Protein AF-A0A060C8D9-F1 (afdb_monomer_lite)

Foldseek 3Di:
DDDFDKDKDFLDDLVVDDQFKKWWFAAQDDPAPPDPDGAHNPPTAIWGWHASDDPQKTWTFGDPPHHTDIDIGGDDSGTGIIMDGHD

pLDDT: mean 92.16,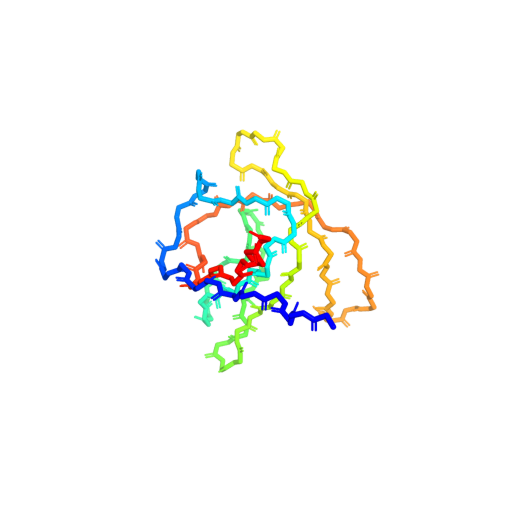 std 9.44, range [49.75, 98.38]

Secondary structure (DSSP, 8-state):
-PPPEEEEEES--GGG--TTPEEEEPTT-BSSTT--PBPBTTTBEEEEEEEEEETTEEEEEE-SSSSSEEEEEE--S-EEEEEEEE-

Structure (mmCIF, N/CA/C/O backbone):
data_AF-A0A060C8D9-F1
#
_entry.id   AF-A0A060C8D9-F1
#
loop_
_atom_site.group_PDB
_atom_site.id
_atom_site.type_symbol
_atom_site.label_atom_id
_atom_site.label_alt_id
_atom_site.label_comp_id
_atom_site.label_asym_id
_atom_site.label_entity_id
_atom_site.label_seq_id
_atom_site.pdbx_PDB_ins_code
_atom_site.Cartn_x
_atom_site.Cartn_y
_atom_site.Cartn_z
_atom_site.occupancy
_atom_site.B_iso_or_equiv
_atom_site.auth_seq_id
_atom_site.auth_comp_id
_atom_site.auth_asym_id
_atom_site.auth_atom_id
_atom_site.pdbx_PDB_model_num
ATOM 1 N N . GLY A 1 1 ? -8.643 5.918 28.092 1.00 49.75 1 GLY A N 1
ATOM 2 C CA . GLY A 1 1 ? -9.258 5.984 26.753 1.00 49.75 1 GLY A CA 1
ATOM 3 C C . GLY A 1 1 ? -9.220 4.604 26.143 1.00 49.75 1 GLY A C 1
ATOM 4 O O . GLY A 1 1 ? -8.214 3.926 26.298 1.00 49.75 1 GLY A O 1
ATOM 5 N N . THR A 1 2 ? -10.307 4.148 25.529 1.00 58.03 2 THR A N 1
ATOM 6 C CA . THR A 1 2 ? -10.326 2.891 24.770 1.00 58.03 2 THR A CA 1
ATOM 7 C C . THR A 1 2 ? -9.378 3.009 23.581 1.00 58.03 2 THR A C 1
ATOM 9 O O . THR A 1 2 ? -9.496 3.949 22.800 1.00 58.03 2 THR A O 1
ATOM 12 N N . LEU A 1 3 ? -8.419 2.087 23.468 1.00 57.50 3 LEU A N 1
ATOM 13 C CA . LEU A 1 3 ? -7.543 1.999 22.298 1.00 57.50 3 LEU A CA 1
ATOM 14 C C . LEU A 1 3 ? -8.399 1.863 21.024 1.00 57.50 3 LEU A C 1
ATOM 16 O O . LEU A 1 3 ? -9.441 1.197 21.081 1.00 57.50 3 LEU A O 1
ATOM 20 N N . PRO A 1 4 ? -7.988 2.464 19.891 1.00 65.56 4 PRO A N 1
ATOM 21 C CA . PRO A 1 4 ? -8.709 2.306 18.635 1.00 65.56 4 PRO A CA 1
ATOM 22 C C . PRO A 1 4 ? -8.819 0.818 18.294 1.00 65.56 4 PRO A C 1
ATOM 24 O O . PRO A 1 4 ? -7.845 0.065 18.394 1.00 65.56 4 PRO A O 1
ATOM 27 N N . LYS A 1 5 ? -10.021 0.382 17.907 1.00 87.44 5 LYS A N 1
ATOM 28 C CA . LYS A 1 5 ? -10.208 -0.960 17.350 1.00 87.44 5 LYS A CA 1
ATOM 29 C C . LYS A 1 5 ? -9.613 -0.944 15.947 1.00 87.44 5 LYS A C 1
ATOM 31 O O . LYS A 1 5 ? -9.737 0.049 15.245 1.00 87.44 5 LYS A O 1
ATOM 36 N N . TRP A 1 6 ? -8.974 -2.024 15.520 1.00 92.69 6 TRP A N 1
ATOM 37 C CA . TRP A 1 6 ? -8.416 -2.129 14.170 1.00 92.69 6 TRP A CA 1
ATOM 38 C C . TRP A 1 6 ? -9.196 -3.161 13.360 1.00 92.69 6 TRP A C 1
ATOM 40 O O . TRP A 1 6 ? -9.606 -4.194 13.891 1.00 92.69 6 TRP A O 1
ATOM 50 N N . LYS A 1 7 ? -9.394 -2.895 12.067 1.00 94.44 7 LYS A N 1
ATOM 51 C CA . LYS A 1 7 ? -10.020 -3.820 11.116 1.00 94.44 7 LYS A CA 1
ATOM 52 C C . LYS A 1 7 ? -9.029 -4.189 10.020 1.00 94.44 7 LYS A C 1
ATOM 54 O O . LYS A 1 7 ? -8.466 -3.308 9.381 1.00 94.44 7 LYS A O 1
ATOM 59 N N . VAL A 1 8 ? -8.884 -5.484 9.750 1.00 96.75 8 VAL A N 1
ATOM 60 C CA . VAL A 1 8 ? -8.098 -5.987 8.615 1.00 96.75 8 VAL A CA 1
ATOM 61 C C . VAL A 1 8 ? -9.020 -6.258 7.426 1.00 96.75 8 VAL A C 1
ATOM 63 O O . VAL A 1 8 ? -10.030 -6.950 7.563 1.00 96.75 8 VAL A O 1
ATOM 66 N N . ILE A 1 9 ? -8.667 -5.734 6.254 1.00 97.75 9 ILE A N 1
ATOM 67 C CA . ILE A 1 9 ? -9.326 -6.002 4.969 1.00 97.75 9 ILE A CA 1
ATOM 68 C C . ILE A 1 9 ? -8.326 -6.772 4.109 1.00 97.75 9 ILE A C 1
ATOM 70 O O . ILE A 1 9 ? -7.290 -6.228 3.738 1.00 97.75 9 ILE A O 1
ATOM 74 N N . LYS A 1 10 ? -8.602 -8.047 3.824 1.00 97.62 10 LYS A N 1
ATOM 75 C CA . LYS A 1 10 ? -7.739 -8.898 2.987 1.00 97.62 10 LYS A CA 1
ATOM 76 C C . LYS A 1 10 ? -8.099 -8.736 1.513 1.00 97.62 10 LYS A C 1
ATOM 78 O O . LYS A 1 10 ? -9.277 -8.602 1.201 1.00 97.62 10 LYS A O 1
ATOM 83 N N . ASN A 1 11 ? -7.100 -8.817 0.632 1.00 96.19 11 ASN A N 1
ATOM 84 C CA . ASN A 1 11 ? -7.254 -8.679 -0.823 1.00 96.19 11 ASN A CA 1
ATOM 85 C C . ASN A 1 11 ? -8.117 -7.462 -1.227 1.00 96.19 11 ASN A C 1
ATOM 87 O O . ASN A 1 11 ? -9.109 -7.624 -1.939 1.00 96.19 11 ASN A O 1
ATOM 91 N N . PRO A 1 12 ? -7.778 -6.258 -0.735 1.00 97.31 12 PRO A N 1
ATOM 92 C CA . PRO A 1 12 ? -8.576 -5.060 -0.958 1.00 97.31 12 PRO A CA 1
ATOM 93 C C . 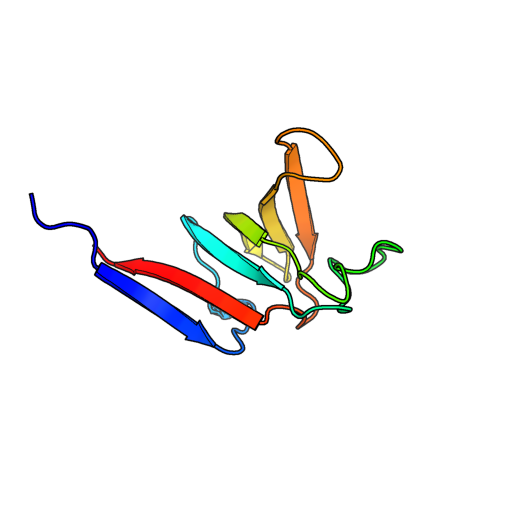PRO A 1 12 ? -8.553 -4.651 -2.435 1.00 97.31 12 PRO A C 1
ATOM 95 O O . PRO A 1 12 ? -7.536 -4.798 -3.125 1.00 97.31 12 PRO A O 1
ATOM 98 N N . LYS A 1 13 ? -9.655 -4.060 -2.893 1.00 97.44 13 LYS A N 1
ATOM 99 C CA . LYS A 1 13 ? -9.727 -3.314 -4.158 1.00 97.44 13 LYS A CA 1
ATOM 100 C C . LYS A 1 13 ? -9.424 -1.834 -3.922 1.00 97.44 13 LY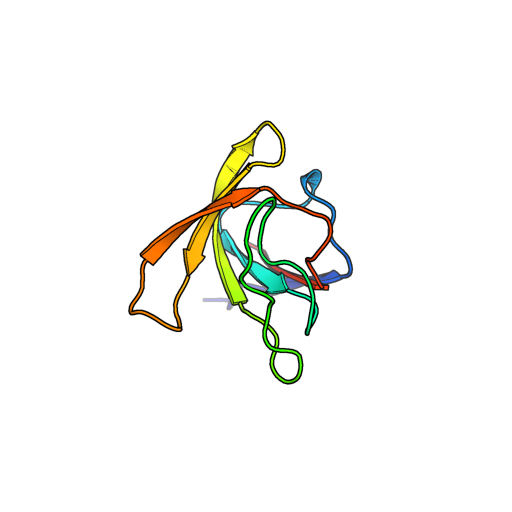S A C 1
ATOM 102 O O . LYS A 1 13 ? -9.535 -1.348 -2.801 1.00 97.44 13 LYS A O 1
ATOM 107 N N . TYR A 1 14 ? -9.106 -1.092 -4.984 1.00 97.38 14 TYR A N 1
ATOM 108 C CA . TYR A 1 14 ? -8.866 0.357 -4.904 1.00 97.38 14 TYR A CA 1
ATOM 109 C C . TYR A 1 14 ? -9.994 1.120 -4.189 1.00 97.38 14 TYR A C 1
ATOM 111 O O . TYR A 1 14 ? -9.735 1.985 -3.360 1.00 97.38 14 TYR A O 1
ATOM 119 N N . SER A 1 15 ? -11.256 0.754 -4.437 1.00 97.81 15 SER A N 1
ATOM 120 C CA . SER A 1 15 ? -12.403 1.406 -3.789 1.00 97.81 15 SER A CA 1
ATOM 121 C C . SER A 1 15 ? -12.485 1.166 -2.278 1.00 97.81 15 SER A C 1
ATOM 123 O O . SER A 1 15 ? -13.335 1.755 -1.615 1.00 97.81 15 SER A O 1
ATOM 125 N N . ASP A 1 16 ? -11.677 0.253 -1.735 1.00 97.75 16 ASP A N 1
ATOM 126 C CA . ASP A 1 16 ? -11.619 0.020 -0.300 1.00 97.75 16 ASP A CA 1
ATOM 127 C C . ASP A 1 16 ? -10.683 1.001 0.400 1.00 97.75 16 ASP A C 1
ATOM 129 O O . ASP A 1 16 ? -10.852 1.161 1.602 1.00 97.75 16 ASP A O 1
ATOM 133 N N . LEU A 1 17 ? -9.736 1.645 -0.295 1.00 97.56 17 LEU A N 1
ATOM 134 C CA . LEU A 1 17 ? -8.741 2.537 0.310 1.00 97.56 17 LEU A CA 1
ATOM 135 C C . LEU A 1 17 ? -9.407 3.719 1.017 1.00 97.56 17 LEU A C 1
ATOM 137 O O . LEU A 1 17 ? -10.371 4.312 0.528 1.00 97.56 17 LEU A O 1
ATOM 141 N N . ARG A 1 18 ? -8.841 4.100 2.159 1.00 97.06 18 ARG A N 1
ATOM 142 C CA . ARG A 1 18 ? -9.169 5.330 2.876 1.00 97.06 18 ARG A CA 1
ATOM 143 C C . ARG A 1 18 ? -7.894 5.986 3.406 1.00 97.06 18 ARG A C 1
ATOM 145 O O . ARG A 1 18 ? -6.958 5.273 3.771 1.00 97.06 18 ARG A O 1
ATOM 152 N N . PRO A 1 19 ? -7.863 7.326 3.510 1.00 97.31 19 PRO A N 1
ATOM 153 C CA . PRO A 1 19 ? -6.828 8.013 4.272 1.00 97.31 19 PRO A CA 1
ATOM 154 C C . PRO A 1 19 ? -6.698 7.428 5.684 1.00 97.31 19 PRO A C 1
ATOM 156 O O . PRO A 1 19 ? -7.703 7.162 6.348 1.00 97.31 19 PRO A O 1
ATOM 159 N N . GLY A 1 20 ? -5.461 7.214 6.125 1.00 96.56 20 GLY A N 1
ATOM 160 C CA . GLY A 1 20 ? -5.126 6.608 7.414 1.00 96.56 20 GLY A CA 1
ATOM 161 C C . GLY A 1 20 ? -5.053 5.079 7.416 1.00 96.56 20 GLY A C 1
ATOM 162 O O . GLY A 1 20 ? -4.648 4.506 8.427 1.00 96.56 20 GLY A O 1
ATOM 163 N N . ASP A 1 21 ? -5.402 4.399 6.319 1.00 97.69 21 ASP A N 1
ATOM 164 C CA . ASP A 1 21 ? -5.148 2.963 6.208 1.00 97.69 21 ASP A CA 1
ATOM 165 C C . ASP A 1 21 ? -3.642 2.680 6.158 1.00 97.69 21 ASP A C 1
ATOM 167 O O . ASP A 1 21 ? -2.898 3.327 5.418 1.00 97.69 21 ASP A O 1
ATOM 171 N N . ILE A 1 22 ? -3.206 1.648 6.882 1.00 98.06 22 ILE A N 1
ATOM 172 C CA . ILE A 1 22 ? -1.907 1.016 6.649 1.00 98.06 22 ILE A CA 1
ATOM 173 C C . ILE A 1 22 ? -2.104 -0.002 5.529 1.00 98.06 22 ILE A C 1
ATOM 175 O O . ILE A 1 22 ? -2.910 -0.926 5.657 1.00 98.06 22 ILE A O 1
ATOM 179 N N . VAL A 1 23 ? -1.378 0.151 4.433 1.00 98.00 23 VAL A N 1
ATOM 180 C CA . VAL A 1 23 ? -1.430 -0.752 3.283 1.00 98.00 23 VAL A CA 1
ATOM 181 C C . VAL A 1 23 ? -0.232 -1.692 3.307 1.00 98.00 23 VAL A C 1
ATOM 183 O O . VAL A 1 23 ? 0.893 -1.265 3.540 1.00 98.00 23 VAL A O 1
ATOM 186 N N . ASN A 1 24 ? -0.476 -2.975 3.037 1.00 98.12 24 ASN A N 1
ATOM 187 C CA . ASN A 1 24 ? 0.569 -3.983 2.874 1.00 98.12 24 ASN A CA 1
ATOM 188 C C . ASN A 1 24 ? 0.486 -4.594 1.476 1.00 98.12 24 ASN A C 1
ATOM 190 O O . ASN A 1 24 ? -0.586 -5.046 1.057 1.00 98.12 24 ASN A O 1
ATOM 194 N N . TRP A 1 25 ? 1.613 -4.661 0.772 1.00 96.75 25 TRP A N 1
ATOM 195 C CA . TRP A 1 25 ? 1.704 -5.257 -0.563 1.00 96.75 25 TRP A CA 1
ATOM 196 C C . TRP A 1 25 ? 2.021 -6.749 -0.498 1.00 96.75 25 TRP A C 1
ATOM 198 O O . TRP A 1 25 ? 2.684 -7.223 0.423 1.00 96.75 25 TRP A O 1
ATOM 20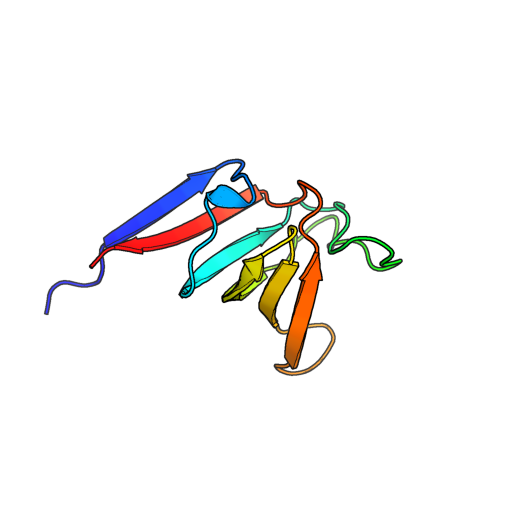8 N N . LYS A 1 26 ? 1.565 -7.495 -1.508 1.00 96.19 26 LYS A N 1
ATOM 209 C CA . LYS A 1 26 ? 1.961 -8.892 -1.717 1.00 96.19 26 LYS A CA 1
ATOM 210 C C . LYS A 1 26 ? 3.463 -8.943 -2.008 1.00 96.19 26 LYS A C 1
ATOM 212 O O . LYS A 1 26 ? 3.958 -8.159 -2.820 1.00 96.19 26 LYS A O 1
ATOM 217 N N . ALA A 1 27 ? 4.173 -9.872 -1.379 1.00 96.12 27 ALA A N 1
ATOM 218 C CA . ALA A 1 27 ? 5.585 -10.100 -1.662 1.00 96.12 27 ALA A CA 1
ATOM 219 C C . ALA A 1 27 ? 5.798 -10.422 -3.154 1.00 96.12 27 ALA A C 1
ATOM 221 O O . ALA A 1 27 ? 4.991 -11.137 -3.755 1.00 96.12 27 ALA A O 1
ATOM 222 N N . GLY A 1 28 ? 6.834 -9.847 -3.768 1.00 94.75 28 GLY A N 1
ATOM 223 C CA . GLY A 1 28 ? 7.159 -10.056 -5.185 1.00 94.75 28 GLY A CA 1
ATOM 224 C C . GLY A 1 28 ? 6.194 -9.397 -6.178 1.00 94.75 28 GLY A C 1
ATOM 225 O O . GLY A 1 28 ? 6.316 -9.609 -7.382 1.00 94.75 28 GLY A O 1
ATOM 226 N N . SER A 1 29 ? 5.218 -8.616 -5.707 1.00 94.50 29 SER A N 1
ATOM 227 C CA . SER A 1 29 ? 4.282 -7.913 -6.586 1.00 94.50 29 SER A CA 1
ATOM 228 C C . SER A 1 29 ? 4.839 -6.584 -7.095 1.00 94.50 29 SER A C 1
ATOM 230 O O . SER A 1 29 ? 5.783 -6.017 -6.542 1.00 94.50 29 SER A O 1
ATOM 232 N N . GLN A 1 30 ? 4.225 -6.053 -8.151 1.00 93.50 30 GLN A N 1
ATOM 233 C CA . GLN A 1 30 ? 4.547 -4.718 -8.637 1.00 93.50 30 GLN A CA 1
ATOM 234 C C . GLN A 1 30 ? 4.008 -3.649 -7.674 1.00 93.50 30 GLN A C 1
ATOM 236 O O . GLN A 1 30 ? 2.840 -3.676 -7.279 1.00 93.50 30 GLN A O 1
ATOM 241 N N . LEU A 1 31 ? 4.857 -2.686 -7.310 1.00 90.38 31 LEU A N 1
ATOM 242 C CA . LEU A 1 31 ? 4.503 -1.645 -6.342 1.00 90.38 31 LEU A CA 1
ATOM 243 C C . LEU A 1 31 ? 3.484 -0.643 -6.909 1.00 90.38 31 LEU A C 1
ATOM 245 O O . LEU A 1 31 ? 2.488 -0.334 -6.258 1.00 90.38 31 LEU A O 1
ATOM 249 N N . THR A 1 32 ? 3.740 -0.172 -8.130 1.00 92.38 32 THR A N 1
ATOM 250 C CA . THR A 1 32 ? 2.921 0.786 -8.884 1.00 92.38 32 THR A CA 1
ATOM 251 C C . THR A 1 32 ? 3.116 0.563 -10.381 1.00 92.38 32 THR A C 1
ATOM 253 O O . THR A 1 32 ? 4.147 0.033 -10.811 1.00 92.38 32 THR A O 1
ATOM 256 N N . LYS A 1 33 ? 2.151 0.990 -11.195 1.00 89.94 33 LYS A N 1
ATOM 257 C CA . LYS A 1 33 ? 2.221 0.894 -12.657 1.00 89.94 33 LYS A CA 1
ATOM 258 C C . LYS A 1 33 ? 3.478 1.563 -13.211 1.00 89.94 33 LYS A C 1
ATOM 260 O O . LYS A 1 33 ? 3.863 2.639 -12.764 1.00 89.94 33 LYS A O 1
ATOM 265 N N . GLY A 1 34 ? 4.109 0.913 -14.189 1.00 83.06 34 GLY A N 1
ATOM 266 C CA . GLY A 1 34 ? 5.305 1.427 -14.866 1.00 83.06 34 GLY A CA 1
ATOM 267 C C . GLY A 1 34 ? 6.580 1.424 -14.016 1.00 83.06 34 GLY A C 1
ATOM 268 O O . GLY A 1 34 ? 7.636 1.785 -14.523 1.00 83.06 34 GLY A O 1
ATOM 269 N N . SER A 1 35 ? 6.513 0.997 -12.751 1.00 82.75 35 SER A N 1
ATOM 270 C CA . SER A 1 35 ? 7.697 0.850 -11.909 1.00 82.75 35 SER A CA 1
ATOM 271 C C . SER A 1 35 ? 8.464 -0.420 -12.265 1.00 82.75 35 SER A C 1
ATOM 273 O O . SER A 1 35 ? 7.865 -1.491 -12.401 1.00 82.75 35 SER A O 1
ATOM 275 N N . THR A 1 36 ? 9.791 -0.300 -12.355 1.00 80.38 36 THR A N 1
ATOM 276 C CA . THR A 1 36 ? 10.735 -1.430 -12.375 1.00 80.38 36 THR A CA 1
ATOM 277 C C . THR A 1 36 ? 10.997 -1.987 -10.975 1.00 80.38 36 THR A C 1
ATOM 279 O O . THR A 1 36 ? 11.567 -3.068 -10.833 1.00 80.38 36 THR A O 1
ATOM 282 N N . TYR A 1 37 ? 10.572 -1.270 -9.931 1.00 77.56 37 TYR A N 1
ATOM 283 C CA . TYR A 1 37 ? 10.717 -1.701 -8.552 1.00 77.56 37 TYR A CA 1
ATOM 284 C C . TYR A 1 37 ? 9.634 -2.717 -8.191 1.00 77.56 37 TYR A C 1
ATOM 286 O O . TYR A 1 37 ? 8.430 -2.434 -8.250 1.00 77.56 37 TYR A O 1
ATOM 294 N N . THR A 1 38 ? 10.091 -3.900 -7.795 1.00 89.38 38 THR A N 1
ATOM 295 C CA . THR A 1 38 ? 9.250 -4.988 -7.300 1.00 89.38 38 THR A CA 1
ATOM 296 C C . THR A 1 38 ? 9.312 -4.992 -5.780 1.00 89.38 38 THR A C 1
ATOM 298 O O . THR A 1 38 ? 10.370 -4.770 -5.195 1.00 89.38 38 THR A O 1
ATOM 301 N N . VAL A 1 39 ? 8.171 -5.229 -5.142 1.00 93.62 39 VAL A N 1
ATOM 302 C CA . VAL A 1 39 ? 8.081 -5.417 -3.694 1.00 93.62 39 VAL A CA 1
ATOM 303 C C . VAL A 1 39 ? 8.955 -6.603 -3.286 1.00 93.62 39 VAL A C 1
ATOM 305 O O . VAL A 1 39 ? 8.954 -7.623 -3.977 1.00 93.62 39 VAL A O 1
ATOM 308 N N . ASP A 1 40 ? 9.666 -6.490 -2.162 1.00 94.56 40 ASP A N 1
ATOM 309 C CA . ASP A 1 40 ? 10.567 -7.545 -1.696 1.00 94.56 40 ASP A CA 1
ATOM 310 C C . ASP A 1 40 ? 9.843 -8.913 -1.650 1.00 94.56 40 ASP A C 1
ATOM 312 O O . ASP A 1 40 ? 8.742 -9.011 -1.090 1.00 94.56 40 ASP A O 1
ATOM 316 N N . PRO A 1 41 ? 10.406 -9.971 -2.267 1.00 95.25 41 PRO A N 1
ATOM 317 C CA . PRO A 1 41 ? 9.749 -11.272 -2.388 1.00 95.25 41 PRO A CA 1
ATOM 318 C C . PRO A 1 41 ? 9.704 -12.070 -1.079 1.00 95.25 41 PRO A C 1
ATOM 320 O O . PRO A 1 41 ? 8.989 -13.068 -1.011 1.00 95.25 41 PRO A O 1
ATOM 323 N N . THR A 1 42 ? 10.428 -11.639 -0.046 1.00 96.31 42 THR A N 1
ATOM 324 C CA . THR A 1 42 ? 10.475 -12.285 1.271 1.00 96.31 42 THR A CA 1
ATOM 325 C C . THR A 1 42 ? 9.667 -11.499 2.303 1.00 96.31 42 THR A C 1
ATOM 327 O O . THR A 1 42 ? 8.918 -12.093 3.077 1.00 96.31 42 THR A O 1
ATOM 330 N N . TYR A 1 43 ? 9.785 -10.168 2.305 1.00 94.31 43 TYR A N 1
ATOM 331 C CA . TYR A 1 43 ? 9.292 -9.317 3.396 1.00 94.31 43 TYR A CA 1
ATOM 332 C C . TYR A 1 43 ? 8.099 -8.426 3.033 1.00 94.31 43 TYR A C 1
ATOM 334 O O . TYR A 1 43 ? 7.435 -7.903 3.929 1.00 94.31 43 TYR A O 1
ATOM 342 N N . GLY A 1 44 ? 7.781 -8.269 1.747 1.00 95.25 44 GLY A N 1
ATOM 343 C CA . GLY A 1 44 ? 6.711 -7.372 1.322 1.00 95.25 44 GLY A CA 1
ATOM 344 C C . GLY A 1 44 ? 7.099 -5.890 1.409 1.00 95.25 44 GLY A C 1
ATOM 345 O O . GLY A 1 44 ? 8.272 -5.526 1.403 1.00 95.25 44 GLY A O 1
ATOM 346 N N . HIS A 1 45 ? 6.085 -5.024 1.452 1.00 95.31 45 HIS A N 1
ATOM 347 C CA . HIS A 1 45 ? 6.235 -3.579 1.661 1.00 95.31 45 HIS A CA 1
ATOM 348 C C . HIS A 1 45 ? 5.041 -3.042 2.448 1.00 95.31 45 HIS A C 1
ATOM 350 O O . HIS A 1 45 ? 3.962 -3.646 2.408 1.00 95.31 45 HIS A O 1
ATOM 356 N N . THR A 1 46 ? 5.211 -1.910 3.134 1.00 97.19 46 THR A N 1
ATOM 357 C CA . THR A 1 46 ? 4.139 -1.257 3.894 1.00 97.19 46 THR A CA 1
ATOM 358 C C . THR A 1 46 ? 4.239 0.266 3.843 1.00 97.19 46 THR A C 1
ATOM 360 O O . THR A 1 46 ? 5.325 0.824 3.691 1.00 97.19 46 THR A O 1
ATOM 363 N N . ALA A 1 47 ? 3.096 0.941 3.942 1.00 97.12 47 ALA A N 1
ATOM 364 C CA . ALA A 1 47 ? 2.988 2.398 3.925 1.00 97.12 47 ALA A CA 1
ATOM 365 C C . ALA A 1 47 ? 1.660 2.849 4.552 1.00 97.12 47 ALA A C 1
ATOM 367 O O . ALA A 1 47 ? 0.756 2.041 4.769 1.00 97.12 47 ALA A O 1
ATOM 368 N N . ILE A 1 48 ? 1.520 4.152 4.796 1.00 97.62 48 ILE A N 1
ATOM 369 C CA . ILE A 1 48 ? 0.266 4.762 5.263 1.00 97.62 48 ILE A CA 1
ATOM 370 C C . ILE A 1 48 ? -0.349 5.567 4.121 1.00 97.62 48 ILE A C 1
ATOM 372 O O . ILE A 1 48 ? 0.312 6.445 3.573 1.00 97.62 48 ILE A O 1
ATOM 376 N N . ILE A 1 49 ? -1.611 5.307 3.782 1.00 97.94 49 ILE A N 1
ATOM 377 C CA . ILE A 1 49 ? -2.351 6.085 2.779 1.00 97.94 49 ILE A CA 1
ATOM 378 C C . ILE A 1 49 ? -2.642 7.481 3.336 1.00 97.94 49 ILE A C 1
ATOM 380 O O . ILE A 1 49 ? -3.282 7.614 4.3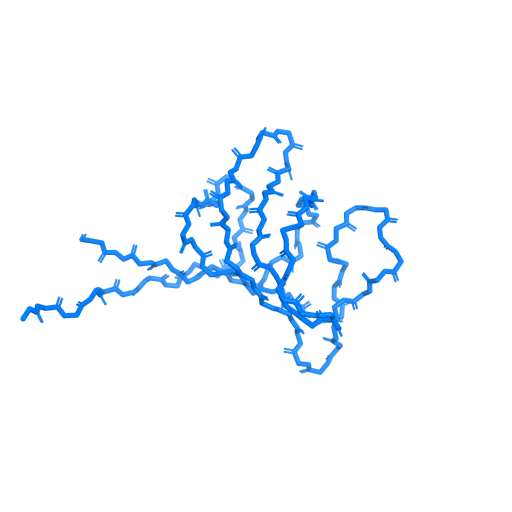80 1.00 97.94 49 ILE A O 1
ATOM 384 N N . SER A 1 50 ? -2.212 8.528 2.634 1.00 97.81 50 SER A N 1
ATOM 385 C CA . SER A 1 50 ? -2.501 9.921 2.993 1.00 97.81 50 SER A CA 1
ATOM 386 C C . SER A 1 50 ? -3.709 10.475 2.235 1.00 97.81 50 SER A C 1
ATOM 388 O O . SER A 1 50 ? -4.501 11.213 2.818 1.00 97.81 50 SER A O 1
ATOM 390 N N . SER A 1 51 ? -3.900 10.083 0.972 1.00 98.31 51 SER A N 1
ATOM 391 C CA . SER A 1 51 ? -5.056 10.473 0.156 1.00 98.31 51 SER A CA 1
ATOM 392 C C . SER A 1 51 ? -5.395 9.438 -0.918 1.00 98.31 51 SER A C 1
ATOM 394 O O . SER A 1 51 ? -4.560 8.628 -1.321 1.00 98.31 51 SER A O 1
ATOM 396 N N . VAL A 1 52 ? -6.653 9.460 -1.366 1.00 98.00 52 VAL A N 1
ATOM 397 C CA . VAL A 1 52 ? -7.156 8.680 -2.504 1.00 98.00 52 VAL A CA 1
ATOM 398 C C . VAL A 1 52 ? -7.516 9.680 -3.593 1.00 98.00 52 VAL A C 1
ATOM 400 O O . VAL A 1 52 ? -8.452 10.458 -3.425 1.00 98.00 52 VAL A O 1
ATOM 403 N N . ASP A 1 53 ? -6.749 9.677 -4.679 1.00 97.31 53 ASP A N 1
ATOM 404 C CA . ASP A 1 53 ? -6.677 10.812 -5.609 1.00 97.31 53 ASP A CA 1
ATOM 405 C C . ASP A 1 53 ? -7.570 10.639 -6.854 1.00 97.31 53 ASP A C 1
ATOM 407 O O . ASP A 1 53 ? -7.588 11.498 -7.732 1.00 97.31 53 ASP A O 1
ATOM 411 N N . GLY A 1 54 ? -8.326 9.539 -6.938 1.00 95.94 54 GLY A N 1
ATOM 412 C CA . GLY A 1 54 ? -9.104 9.158 -8.122 1.00 95.94 54 GLY A CA 1
ATOM 413 C C . GLY A 1 54 ? -8.270 8.410 -9.167 1.00 95.94 54 GLY A C 1
ATOM 414 O O . GLY A 1 54 ? -7.056 8.284 -9.040 1.00 95.94 54 GLY A O 1
ATOM 415 N N . ASP A 1 55 ? -8.925 7.858 -10.193 1.00 95.19 55 ASP A N 1
ATOM 416 C CA . ASP A 1 55 ? -8.276 7.181 -11.333 1.00 95.19 55 ASP A CA 1
ATOM 417 C C . ASP A 1 55 ? -7.224 6.121 -10.949 1.00 95.19 55 ASP A C 1
ATOM 419 O O . ASP A 1 55 ? -6.152 6.036 -11.546 1.00 95.19 55 ASP A O 1
ATOM 423 N N . ASN A 1 56 ? -7.527 5.311 -9.927 1.00 95.81 56 ASN A N 1
ATOM 424 C CA . ASN A 1 56 ? -6.621 4.328 -9.316 1.00 95.81 56 ASN A CA 1
ATOM 425 C C . ASN A 1 56 ? -5.348 4.916 -8.683 1.00 95.81 56 ASN A C 1
ATOM 427 O O . ASN A 1 56 ? -4.464 4.159 -8.297 1.00 95.81 56 ASN A O 1
ATOM 431 N N . LYS A 1 57 ? -5.239 6.232 -8.509 1.00 97.25 57 LYS A N 1
ATOM 432 C CA . LYS A 1 57 ? -4.084 6.886 -7.886 1.00 97.25 57 LYS A CA 1
ATOM 433 C C . LYS A 1 57 ? -4.315 7.141 -6.404 1.00 97.25 57 LYS A C 1
ATOM 435 O O . LYS A 1 57 ? -5.445 7.337 -5.947 1.00 97.25 57 LYS A O 1
ATOM 440 N N . TYR A 1 58 ? -3.237 7.106 -5.644 1.00 97.38 58 TYR A N 1
ATOM 441 C CA . TYR A 1 58 ? -3.230 7.419 -4.224 1.00 97.38 58 TYR A CA 1
ATOM 442 C C . TYR A 1 58 ? -1.877 7.996 -3.829 1.00 97.38 58 TYR A C 1
ATOM 444 O O . TYR A 1 58 ? -0.846 7.727 -4.458 1.00 97.38 58 TYR A O 1
ATOM 452 N N . THR A 1 59 ? -1.886 8.735 -2.728 1.00 97.56 59 THR A N 1
ATOM 453 C CA . THR A 1 59 ? -0.678 9.242 -2.094 1.00 97.56 59 THR A CA 1
ATOM 454 C C . THR A 1 59 ? -0.446 8.486 -0.791 1.00 97.56 59 THR A C 1
ATOM 456 O O . THR A 1 59 ? -1.392 8.133 -0.079 1.00 97.56 59 THR A O 1
ATOM 459 N N . ALA A 1 60 ? 0.816 8.190 -0.486 1.00 96.81 60 ALA A N 1
ATOM 460 C CA . ALA A 1 60 ? 1.191 7.485 0.730 1.00 96.81 60 ALA A CA 1
ATOM 461 C C . ALA A 1 60 ? 2.460 8.059 1.369 1.00 96.81 60 ALA A C 1
ATOM 463 O O . ALA A 1 60 ? 3.342 8.582 0.689 1.00 96.81 60 ALA A O 1
ATOM 464 N N . TYR A 1 61 ? 2.566 7.902 2.686 1.00 96.88 61 TYR A N 1
ATOM 465 C CA . TYR A 1 61 ? 3.819 8.034 3.419 1.00 96.88 61 TYR A CA 1
ATOM 466 C C . TYR A 1 61 ? 4.524 6.678 3.410 1.00 96.88 61 TYR A C 1
ATOM 468 O O . TYR A 1 61 ? 4.032 5.719 4.012 1.00 96.88 61 TYR A O 1
ATOM 476 N N . SER A 1 62 ? 5.658 6.594 2.716 1.00 94.38 62 SER A N 1
ATOM 477 C CA . SER A 1 62 ? 6.432 5.362 2.544 1.00 94.38 62 SER A CA 1
ATOM 478 C C . SER A 1 62 ? 7.876 5.561 2.999 1.00 94.38 62 SER A C 1
ATOM 480 O O . SER A 1 62 ? 8.469 6.619 2.788 1.00 94.38 62 SER A O 1
ATOM 482 N N . GLN A 1 63 ? 8.456 4.523 3.595 1.00 92.44 63 GLN A N 1
ATOM 483 C CA . GLN A 1 63 ? 9.874 4.444 3.956 1.00 92.44 63 GLN A CA 1
ATOM 484 C C . GLN A 1 63 ? 10.514 3.207 3.350 1.00 92.44 63 GLN A C 1
ATOM 486 O O . GLN A 1 63 ? 9.811 2.236 3.092 1.00 92.44 63 GLN A O 1
ATOM 491 N N . ASN A 1 64 ? 11.845 3.246 3.233 1.00 86.44 64 ASN A N 1
ATOM 492 C CA . ASN A 1 64 ? 12.716 2.212 2.679 1.00 86.44 64 ASN A CA 1
ATOM 493 C C . ASN A 1 64 ? 12.499 2.003 1.162 1.00 86.44 64 ASN A C 1
ATOM 495 O O . ASN A 1 64 ? 11.369 1.768 0.735 1.00 86.44 64 ASN A O 1
ATOM 499 N N . PRO A 1 65 ? 13.551 2.106 0.320 1.00 76.25 65 PRO A N 1
ATOM 500 C CA . PRO A 1 65 ? 14.989 2.167 0.641 1.00 76.25 65 PRO A CA 1
ATOM 501 C C . PRO A 1 65 ? 15.510 3.532 1.118 1.00 76.25 65 PRO A C 1
ATOM 503 O O . PRO A 1 65 ? 16.655 3.645 1.543 1.00 76.25 65 PRO A O 1
ATOM 506 N N . THR A 1 66 ? 14.688 4.575 1.057 1.00 82.00 66 THR A N 1
ATOM 507 C CA . THR A 1 66 ? 15.039 5.934 1.486 1.00 82.00 66 THR A CA 1
ATOM 508 C C . THR A 1 66 ? 14.340 6.303 2.804 1.00 82.00 66 THR A C 1
ATOM 510 O O . THR A 1 66 ? 13.455 5.573 3.266 1.00 82.00 66 THR A O 1
ATOM 513 N N . PRO A 1 67 ? 14.713 7.427 3.447 1.00 88.06 67 PRO A N 1
ATOM 514 C CA . PRO A 1 67 ? 13.922 8.021 4.529 1.00 88.06 67 PRO A CA 1
ATOM 515 C C . PRO A 1 67 ? 12.459 8.273 4.129 1.00 88.06 67 PRO A C 1
ATOM 517 O O . PRO A 1 67 ? 12.091 8.075 2.975 1.00 88.06 67 PRO A O 1
ATOM 520 N N . VAL A 1 68 ? 11.612 8.709 5.074 1.00 84.62 68 VAL A N 1
ATOM 521 C CA . VAL A 1 68 ? 10.179 8.942 4.792 1.00 84.62 68 VAL A CA 1
ATOM 522 C C . VAL A 1 68 ? 10.039 9.845 3.573 1.00 84.62 68 VAL A C 1
ATOM 524 O O . VAL A 1 68 ? 10.574 10.951 3.550 1.00 84.62 68 VAL A O 1
ATOM 527 N N . THR A 1 69 ? 9.288 9.380 2.583 1.00 90.81 69 THR A N 1
ATOM 528 C CA . THR A 1 69 ? 8.905 10.169 1.417 1.00 90.81 69 THR A CA 1
ATOM 529 C C . THR A 1 69 ? 7.397 10.116 1.232 1.00 90.81 69 THR A C 1
ATOM 531 O O . THR A 1 69 ? 6.733 9.141 1.596 1.00 90.81 69 THR A O 1
ATOM 534 N N . ILE A 1 70 ? 6.861 11.196 0.670 1.00 94.06 70 ILE A N 1
ATOM 535 C CA . ILE A 1 70 ? 5.519 11.199 0.102 1.00 94.06 70 ILE A CA 1
ATOM 536 C C . ILE A 1 70 ? 5.649 10.630 -1.305 1.00 94.06 70 ILE A C 1
ATOM 538 O O . ILE A 1 70 ? 6.431 11.134 -2.112 1.00 94.06 70 ILE A O 1
ATOM 542 N N . VAL A 1 71 ? 4.906 9.567 -1.582 1.00 92.88 71 VAL A N 1
ATOM 543 C CA . VAL A 1 71 ? 4.896 8.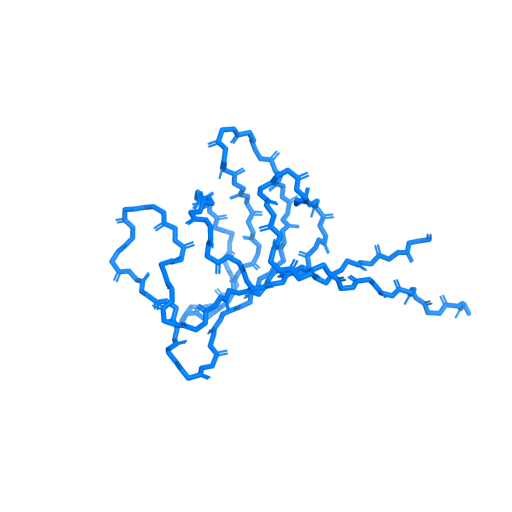893 -2.879 1.00 92.88 71 VAL A CA 1
ATOM 544 C C . VAL A 1 71 ? 3.514 8.986 -3.499 1.00 92.88 71 VAL A C 1
ATOM 546 O O . VAL A 1 71 ? 2.509 8.897 -2.796 1.00 92.88 71 VAL A O 1
ATOM 549 N N . HIS A 1 72 ? 3.478 9.128 -4.820 1.00 94.81 72 HIS A N 1
ATOM 550 C CA . HIS A 1 72 ? 2.255 9.126 -5.614 1.00 94.81 72 HIS A CA 1
ATOM 551 C C . HIS A 1 72 ? 2.278 7.891 -6.507 1.00 94.81 72 HIS A C 1
ATOM 553 O O . HIS A 1 72 ? 3.130 7.778 -7.392 1.00 94.81 72 HIS A O 1
ATOM 559 N N . TRP A 1 73 ? 1.379 6.948 -6.251 1.00 94.50 73 TRP A N 1
ATOM 560 C CA . TRP A 1 73 ? 1.366 5.643 -6.905 1.00 94.50 73 TRP A CA 1
ATOM 561 C C . TRP A 1 73 ? 0.001 5.338 -7.510 1.00 94.50 73 TRP A C 1
ATOM 563 O O . TRP A 1 73 ? -1.026 5.877 -7.104 1.00 94.50 73 TRP A O 1
ATOM 573 N N . GLU A 1 74 ? 0.006 4.457 -8.503 1.00 95.94 74 GLU A N 1
ATOM 574 C CA . GLU A 1 74 ? -1.184 3.903 -9.132 1.00 95.94 74 GLU A CA 1
ATOM 575 C C . GLU A 1 74 ? -1.378 2.468 -8.637 1.00 95.94 74 GLU A C 1
ATOM 577 O O . GLU A 1 74 ? -0.464 1.641 -8.668 1.00 95.94 74 GLU A O 1
ATOM 582 N N . TYR A 1 75 ? -2.585 2.171 -8.174 1.00 95.56 75 TYR A N 1
ATOM 583 C CA . TYR A 1 75 ? -2.990 0.856 -7.719 1.00 95.56 75 TYR A CA 1
ATOM 584 C C . TYR A 1 75 ? -3.057 -0.118 -8.894 1.00 95.56 75 TYR A C 1
ATOM 586 O O . TYR A 1 75 ? -3.730 0.127 -9.893 1.00 95.56 75 TYR A O 1
ATOM 594 N N . VAL A 1 76 ? -2.401 -1.266 -8.727 1.00 95.00 76 VAL A N 1
ATOM 595 C CA . VAL A 1 76 ? -2.281 -2.310 -9.757 1.00 95.00 76 VAL A CA 1
ATOM 596 C C . VAL A 1 76 ? -2.753 -3.690 -9.280 1.00 95.00 76 VAL A C 1
ATOM 598 O O . VAL A 1 76 ? -2.341 -4.712 -9.818 1.00 95.00 76 VAL A O 1
ATOM 601 N N . GLY A 1 77 ? -3.596 -3.765 -8.242 1.00 94.31 77 GLY A N 1
ATOM 602 C CA . GLY A 1 77 ? -4.075 -5.059 -7.717 1.00 94.31 77 GLY A CA 1
ATOM 603 C C . GLY A 1 77 ? -3.089 -5.794 -6.794 1.00 94.31 77 GLY A C 1
ATOM 604 O O . GLY A 1 77 ? -3.292 -6.964 -6.445 1.00 94.31 77 GLY A O 1
ATOM 605 N N . SER A 1 78 ? -2.010 -5.122 -6.388 1.00 94.81 78 SER A N 1
ATOM 606 C CA . SER A 1 78 ? -0.872 -5.709 -5.671 1.00 94.81 78 SER A CA 1
ATOM 607 C C . SER A 1 78 ? -1.009 -5.734 -4.148 1.00 94.81 78 SER A C 1
ATOM 609 O O . SER A 1 78 ? -0.185 -6.335 -3.461 1.00 94.81 78 SER A O 1
ATOM 611 N N . PHE A 1 79 ? -2.061 -5.138 -3.590 1.00 97.00 79 PHE A N 1
ATOM 612 C CA . PHE A 1 79 ? -2.247 -5.088 -2.141 1.00 97.00 79 PHE A CA 1
ATOM 613 C C . PHE A 1 79 ? -2.642 -6.459 -1.578 1.00 97.00 79 PHE A C 1
ATOM 615 O O . PHE A 1 79 ? -3.533 -7.137 -2.095 1.00 97.00 79 PHE A O 1
ATOM 622 N N . ALA A 1 80 ? -1.992 -6.860 -0.488 1.00 98.00 80 ALA A N 1
ATOM 623 C CA . ALA A 1 80 ? -2.341 -8.038 0.299 1.00 98.00 80 ALA A CA 1
ATOM 624 C C . ALA A 1 80 ? -3.407 -7.703 1.349 1.00 98.00 80 ALA A C 1
ATOM 626 O O . ALA A 1 80 ? -4.342 -8.480 1.566 1.00 98.00 80 ALA A O 1
ATOM 627 N N . SER A 1 81 ? -3.278 -6.546 2.006 1.00 98.38 81 SER A N 1
ATOM 628 C CA . SER A 1 81 ? -4.223 -6.115 3.037 1.00 98.38 81 SER A CA 1
ATOM 629 C C . SER A 1 81 ? -4.227 -4.606 3.272 1.00 98.38 81 SER A C 1
ATOM 631 O O . SER A 1 81 ? -3.250 -3.923 2.969 1.00 98.38 81 SER A O 1
ATOM 633 N N . LEU A 1 82 ? -5.322 -4.121 3.861 1.00 98.12 82 LEU A N 1
ATOM 634 C CA . LEU A 1 82 ? -5.388 -2.845 4.574 1.00 98.12 82 LEU A CA 1
ATOM 635 C C . LEU A 1 82 ? -5.607 -3.126 6.062 1.00 98.12 82 LEU A C 1
ATOM 637 O O . LEU A 1 82 ? -6.411 -3.995 6.417 1.00 98.12 82 LEU A O 1
ATOM 641 N N . VAL A 1 83 ? -4.945 -2.366 6.926 1.00 97.88 83 VAL A N 1
ATOM 642 C CA . VAL A 1 83 ? -5.212 -2.316 8.364 1.00 97.88 83 VAL A CA 1
ATOM 643 C C . VAL A 1 83 ? -5.757 -0.929 8.677 1.00 97.88 83 VAL A C 1
ATOM 645 O O . VAL A 1 83 ? -5.069 0.077 8.524 1.00 97.88 83 VAL A O 1
ATOM 648 N N . ARG A 1 84 ? -7.028 -0.889 9.075 1.00 96.50 84 ARG A N 1
ATOM 649 C CA . ARG A 1 84 ? -7.805 0.336 9.238 1.00 96.50 84 ARG A CA 1
ATOM 650 C C . ARG A 1 84 ? -8.053 0.648 10.711 1.00 96.50 84 ARG A C 1
ATOM 652 O O . ARG A 1 84 ? -8.602 -0.223 11.398 1.00 96.50 84 ARG A O 1
ATOM 659 N N . PRO A 1 85 ? -7.760 1.869 11.183 1.00 92.38 85 PRO A N 1
ATOM 660 C CA . PRO A 1 85 ? -8.241 2.328 12.478 1.00 92.38 85 PRO A CA 1
ATOM 661 C C . PRO A 1 85 ? -9.767 2.516 12.434 1.00 92.38 85 PRO A C 1
ATOM 663 O O . PRO A 1 85 ? -10.317 3.122 11.514 1.00 92.38 85 PRO A O 1
ATOM 666 N N . VAL A 1 86 ? -10.462 1.959 13.421 1.00 85.69 86 VAL A N 1
ATOM 667 C CA . VAL A 1 86 ? -11.909 2.067 13.617 1.00 85.69 86 VAL A CA 1
ATOM 668 C C . VAL A 1 86 ? -12.122 2.972 14.828 1.00 85.69 86 VAL A C 1
ATOM 670 O O . VAL A 1 86 ? -11.723 2.617 15.942 1.00 85.69 86 VAL A O 1
ATOM 673 N N . MET A 1 87 ? -12.681 4.157 14.576 1.00 68.69 87 MET A N 1
ATOM 674 C CA . MET A 1 87 ? -13.110 5.101 15.613 1.00 68.69 87 MET A CA 1
ATOM 675 C C . MET A 1 87 ? -14.431 4.657 16.234 1.00 68.69 87 MET A C 1
ATOM 677 O O . MET A 1 87 ? -15.266 4.097 15.484 1.00 68.69 87 MET A O 1
#

InterPro domains:
  IPR007921 CHAP domain [PF05257] (6-64)
  IPR007921 CHAP domain [PS50911] (1-87)

Radius of gyration: 12.75 Å; chains: 1; bounding box: 28×24×42 Å

Organism: NCBI:txid167972

Sequence (87 aa):
GTLPKWKVIKNPKYSDLRPGDIVNWKAGSQLTKGSTYTVDPTYGHTAIISSVDGDNKYTAYSQNPTPVTIVHWEYVGSFASLVRPVM